Protein AF-A0AAW0PEC3-F1 (afdb_monomer)

Foldseek 3Di:
DVCVLVVQLVVLVVVLVVLVVVLVVCVVPPPDPLVNVLSVVVNVLSVVLNVVSVVLVVCVVVVVDPPVRSVVVNVVVVVVCCVVVVVVNVVSVVVVVVVVVVVVVVVVVVVPD

Radius of gyration: 18.75 Å; Cα contacts (8 Å, |Δi|>4): 48; chains: 1; bounding box: 52×24×49 Å

pLDDT: mean 70.1, std 6.21, range [50.72, 79.25]

Solvent-accessible surface area (backbone atoms only — not comparable to full-atom values): 6199 Å² total; per-residue (Å²): 116,69,64,58,57,52,50,51,34,53,52,35,48,52,51,45,63,60,44,52,63,52,46,55,52,46,68,75,69,53,91,51,71,64,57,51,51,54,50,51,53,53,49,52,49,43,49,52,50,32,54,51,42,51,49,50,51,52,38,36,73,67,62,79,34,57,67,76,55,46,52,52,49,52,50,52,52,49,51,52,47,48,55,58,49,45,50,53,46,63,63,46,48,58,54,46,53,48,53,52,49,51,52,50,51,54,55,53,60,70,71,58,128

Mean predicted aligned error: 10.73 Å

Secondary structure (DSSP, 8-state):
-THHHHHHHHHHHHHHHHHHHHHHHHHHH---HHHHHHHHHHHHHHHHHHHHHHHHHHHHHTTSS-HHHHHHHHHHHHHHHHHHHHHHHHHHHHHHHHHHHHHHHHHHHHH--

Structure (mmCIF, N/CA/C/O backbone):
data_AF-A0AAW0PEC3-F1
#
_entry.id   AF-A0AAW0PEC3-F1
#
loop_
_atom_site.group_PDB
_atom_site.id
_atom_site.type_symbol
_atom_site.label_atom_id
_atom_site.label_alt_id
_atom_site.label_comp_id
_atom_site.label_asym_id
_atom_site.label_entity_id
_atom_site.label_seq_id
_atom_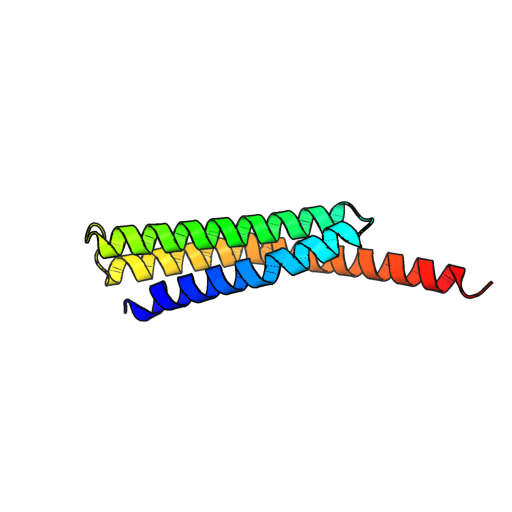site.pdbx_PDB_ins_code
_atom_site.Cartn_x
_atom_site.Cartn_y
_atom_site.Cartn_z
_atom_site.occupancy
_atom_site.B_iso_or_equiv
_atom_site.auth_seq_id
_atom_site.auth_comp_id
_atom_site.auth_asym_id
_atom_site.auth_atom_id
_atom_site.pdbx_PDB_model_num
ATOM 1 N N . MET A 1 1 ? -7.347 -9.307 19.964 1.00 51.47 1 MET A N 1
ATOM 2 C CA . MET A 1 1 ? -7.962 -9.283 18.623 1.00 51.47 1 MET A CA 1
ATOM 3 C C . MET A 1 1 ? -7.661 -7.936 17.963 1.00 51.47 1 MET A C 1
ATOM 5 O O . MET A 1 1 ? -6.952 -7.944 16.976 1.00 51.47 1 MET A O 1
ATOM 9 N N . GLU A 1 2 ? -7.922 -6.799 18.627 1.00 60.50 2 GLU A N 1
ATOM 10 C CA . GLU A 1 2 ? -7.614 -5.433 18.121 1.00 60.50 2 GLU A CA 1
ATOM 11 C C . GLU A 1 2 ? -6.166 -5.164 17.651 1.00 60.50 2 GLU A C 1
ATOM 13 O O . GLU A 1 2 ? -5.942 -4.368 16.743 1.00 60.50 2 GLU A O 1
ATOM 18 N N . ILE A 1 3 ? -5.187 -5.887 18.206 1.00 68.25 3 ILE A N 1
ATOM 19 C CA . ILE A 1 3 ? -3.759 -5.775 17.858 1.00 68.25 3 ILE A CA 1
ATOM 20 C C . ILE A 1 3 ? -3.507 -6.033 16.361 1.00 68.25 3 ILE A C 1
ATOM 22 O O . ILE A 1 3 ? -2.565 -5.485 15.791 1.00 68.25 3 ILE A O 1
ATOM 26 N N . MET A 1 4 ? -4.325 -6.866 15.707 1.00 70.88 4 MET A N 1
ATOM 27 C CA . MET A 1 4 ? -4.092 -7.247 14.312 1.00 70.88 4 MET A CA 1
ATOM 28 C C . MET A 1 4 ? -4.482 -6.127 13.341 1.00 70.88 4 MET A C 1
ATOM 30 O O . MET A 1 4 ? -3.727 -5.841 12.413 1.00 70.88 4 MET A O 1
ATOM 34 N N . LEU A 1 5 ? -5.615 -5.460 13.580 1.00 69.69 5 LEU A N 1
ATOM 35 C CA . LEU A 1 5 ? -6.072 -4.325 12.776 1.00 69.69 5 LEU A CA 1
ATOM 36 C C . LEU A 1 5 ? -5.209 -3.081 13.007 1.00 69.69 5 LEU A C 1
ATOM 38 O O . LEU A 1 5 ? -4.823 -2.401 12.053 1.00 69.69 5 LEU A O 1
ATOM 42 N N . GLU A 1 6 ? -4.848 -2.816 14.261 1.00 76.12 6 GLU A N 1
ATOM 43 C CA . GLU A 1 6 ? -3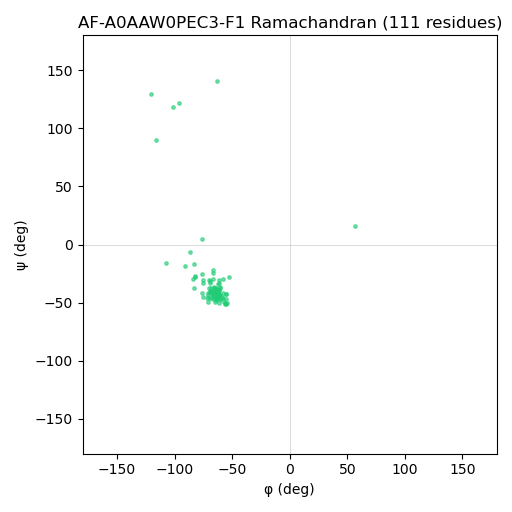.955 -1.714 14.615 1.00 76.12 6 GLU A CA 1
ATOM 44 C C . GLU A 1 6 ? -2.553 -1.934 14.029 1.00 76.12 6 GLU A C 1
ATOM 46 O O . GLU A 1 6 ? -2.013 -1.057 13.352 1.00 76.12 6 GLU A O 1
ATOM 51 N N . GLY A 1 7 ? -2.007 -3.148 14.163 1.00 76.12 7 GLY A N 1
ATOM 52 C CA . GLY A 1 7 ? -0.727 -3.525 13.567 1.00 76.12 7 GLY A CA 1
ATOM 53 C C . GLY A 1 7 ? -0.725 -3.438 12.039 1.00 76.12 7 GLY A C 1
ATOM 54 O O . GLY A 1 7 ? 0.218 -2.897 11.460 1.00 76.12 7 GLY A O 1
ATOM 55 N N . ALA A 1 8 ? -1.788 -3.907 11.374 1.00 73.50 8 ALA A N 1
ATOM 56 C CA . ALA A 1 8 ? -1.935 -3.801 9.921 1.00 73.50 8 ALA A CA 1
ATOM 57 C C . ALA A 1 8 ? -1.989 -2.341 9.448 1.00 73.50 8 ALA A C 1
ATOM 59 O O . ALA A 1 8 ? -1.377 -2.006 8.434 1.00 73.50 8 ALA A O 1
ATOM 60 N N . THR A 1 9 ? -2.661 -1.470 10.203 1.00 75.75 9 THR A N 1
ATOM 61 C CA . THR A 1 9 ? -2.752 -0.040 9.884 1.00 75.75 9 THR A CA 1
ATOM 62 C C . THR A 1 9 ? -1.403 0.651 10.041 1.00 75.75 9 THR A C 1
ATOM 64 O O . THR A 1 9 ? -0.976 1.380 9.149 1.00 75.75 9 THR A O 1
ATOM 67 N N . VAL A 1 10 ? -0.686 0.400 11.139 1.00 78.81 10 VAL A N 1
ATOM 68 C CA . VAL A 1 10 ? 0.651 0.977 11.352 1.00 78.81 10 VAL A CA 1
ATOM 69 C C . VAL A 1 10 ? 1.612 0.513 10.261 1.00 78.81 10 VAL A C 1
ATOM 71 O O . VAL A 1 10 ? 2.319 1.329 9.673 1.00 78.81 10 VAL A O 1
ATOM 74 N N . LEU A 1 11 ? 1.597 -0.780 9.928 1.00 76.38 11 LEU A N 1
ATOM 75 C CA . LEU A 1 11 ? 2.419 -1.327 8.851 1.00 76.38 11 LEU A CA 1
ATOM 76 C C . LEU A 1 11 ? 2.067 -0.722 7.488 1.00 76.38 11 LEU A C 1
ATOM 78 O O . LEU A 1 11 ? 2.985 -0.411 6.730 1.00 76.38 11 LEU A O 1
ATOM 82 N N . SER A 1 12 ? 0.782 -0.517 7.174 1.00 79.00 12 SER A N 1
ATOM 83 C CA . SER A 1 12 ? 0.378 0.104 5.905 1.00 79.00 12 SER A CA 1
ATOM 84 C C . SER A 1 12 ? 0.800 1.573 5.837 1.00 79.00 12 SER A C 1
ATOM 86 O O . SER A 1 12 ? 1.367 1.998 4.836 1.00 79.00 12 SER A O 1
ATOM 88 N N . VAL A 1 13 ? 0.631 2.334 6.922 1.00 77.50 13 VAL A N 1
ATOM 89 C CA . VAL A 1 13 ? 1.064 3.738 7.010 1.00 77.50 13 VAL A CA 1
ATOM 90 C C . VAL A 1 13 ? 2.583 3.854 6.882 1.00 77.50 13 VAL A C 1
ATOM 92 O O . VAL A 1 13 ? 3.076 4.681 6.114 1.00 77.50 13 VAL A O 1
ATOM 95 N N . CYS A 1 14 ? 3.342 3.010 7.586 1.00 78.38 14 CYS A N 1
ATOM 96 C CA . CYS A 1 14 ? 4.800 2.977 7.481 1.00 78.38 14 CYS A CA 1
ATOM 97 C C . CYS A 1 14 ? 5.254 2.620 6.062 1.00 78.38 14 CYS A C 1
ATOM 99 O O . CYS A 1 14 ? 6.142 3.275 5.518 1.00 78.38 14 CYS A O 1
ATOM 101 N N . LYS A 1 15 ? 4.627 1.622 5.435 1.00 77.31 15 LYS A N 1
ATOM 102 C CA . LYS A 1 15 ? 4.926 1.227 4.056 1.00 77.31 15 LYS A CA 1
ATOM 103 C C . LYS A 1 15 ? 4.629 2.355 3.064 1.00 77.31 15 LYS A C 1
ATOM 105 O O . LYS A 1 15 ? 5.449 2.611 2.179 1.00 77.31 15 LYS A O 1
ATOM 110 N N . LEU A 1 16 ? 3.535 3.089 3.256 1.00 77.00 16 LEU A N 1
ATOM 111 C CA . LEU A 1 16 ? 3.182 4.250 2.444 1.00 77.00 16 LEU A CA 1
ATOM 112 C C . LEU A 1 16 ? 4.210 5.387 2.599 1.00 77.00 16 LEU A C 1
ATOM 114 O O . LEU A 1 16 ? 4.705 5.933 1.612 1.00 77.00 16 LEU A O 1
ATOM 118 N N . LEU A 1 17 ? 4.594 5.705 3.839 1.00 78.19 17 LEU A N 1
ATOM 119 C CA . LEU A 1 17 ? 5.608 6.721 4.153 1.00 78.19 17 LEU A CA 1
ATOM 120 C C . LEU A 1 17 ? 6.982 6.379 3.570 1.00 78.19 17 LEU A C 1
ATOM 122 O O . LEU A 1 17 ? 7.670 7.270 3.074 1.00 78.19 17 LEU A O 1
ATOM 126 N N . CYS A 1 18 ? 7.375 5.105 3.592 1.00 74.69 18 CYS A N 1
ATOM 127 C CA . CYS A 1 18 ? 8.636 4.648 3.012 1.00 74.69 18 CYS A CA 1
ATOM 128 C C . CYS A 1 18 ? 8.605 4.583 1.476 1.00 74.69 18 CYS A C 1
ATOM 130 O O . CYS A 1 18 ? 9.637 4.788 0.837 1.00 74.69 18 CYS A O 1
ATOM 132 N N . SER A 1 19 ? 7.445 4.325 0.865 1.00 69.88 19 SER A N 1
ATOM 133 C CA . SER A 1 19 ? 7.309 4.204 -0.596 1.00 69.88 19 SER A CA 1
ATOM 134 C C . SER A 1 19 ? 7.181 5.551 -1.319 1.00 69.88 19 SER A C 1
ATOM 136 O O . SER A 1 19 ? 7.634 5.668 -2.456 1.00 69.88 19 SER A O 1
ATOM 138 N N . LEU A 1 20 ? 6.666 6.597 -0.666 1.00 73.00 20 LEU A N 1
ATOM 139 C CA . LEU A 1 20 ? 6.591 7.968 -1.202 1.00 73.00 20 LEU A CA 1
ATOM 140 C C . LEU A 1 20 ? 7.944 8.571 -1.657 1.00 73.00 20 LEU A C 1
ATOM 142 O O . LEU A 1 20 ? 8.023 9.074 -2.783 1.00 73.00 20 LEU A O 1
ATOM 146 N N . PRO A 1 21 ? 9.024 8.556 -0.849 1.00 73.06 21 PRO A N 1
ATOM 147 C CA . PRO A 1 21 ? 10.323 9.079 -1.276 1.00 73.06 21 PRO A CA 1
ATOM 148 C C . PRO A 1 21 ? 10.977 8.205 -2.353 1.00 73.06 21 PRO A C 1
ATOM 150 O O . PRO A 1 21 ? 11.626 8.737 -3.254 1.00 73.06 21 PRO A O 1
ATOM 153 N N . PHE A 1 22 ? 10.757 6.886 -2.311 1.00 63.84 22 PHE A N 1
ATOM 154 C CA . PHE A 1 22 ? 11.218 5.968 -3.355 1.00 63.84 22 PHE A CA 1
ATOM 155 C C . PHE A 1 22 ? 10.536 6.267 -4.694 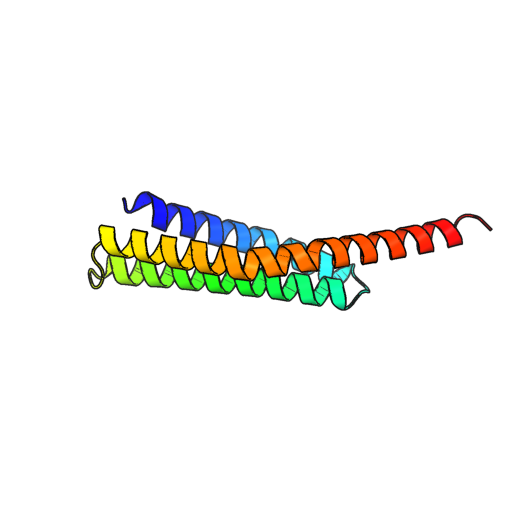1.00 63.84 22 PHE A C 1
ATOM 157 O O . PHE A 1 22 ? 11.210 6.388 -5.715 1.00 63.84 22 PHE A O 1
ATOM 164 N N . LEU A 1 23 ? 9.220 6.507 -4.677 1.00 64.19 23 LEU A N 1
ATOM 165 C CA . LEU A 1 23 ? 8.463 6.944 -5.845 1.00 64.19 23 LEU A CA 1
ATOM 166 C C . LEU A 1 23 ? 9.067 8.217 -6.424 1.00 64.19 23 LEU A C 1
ATOM 168 O O . LEU A 1 23 ? 9.365 8.257 -7.608 1.00 64.19 23 LEU A O 1
ATOM 172 N N . ARG A 1 24 ? 9.301 9.241 -5.596 1.00 65.69 24 ARG A N 1
ATOM 173 C CA . ARG A 1 24 ? 9.892 10.501 -6.058 1.00 65.69 24 ARG A CA 1
ATOM 174 C C . ARG A 1 24 ? 11.223 10.266 -6.773 1.00 65.69 24 ARG A C 1
ATOM 176 O O . ARG A 1 24 ? 11.433 10.837 -7.836 1.00 65.69 24 ARG A O 1
ATOM 183 N N . SER A 1 25 ? 12.074 9.389 -6.242 1.00 65.19 25 SER A N 1
ATOM 184 C CA . SER A 1 25 ? 13.324 9.003 -6.904 1.00 65.19 25 SER A CA 1
ATOM 185 C C . SER A 1 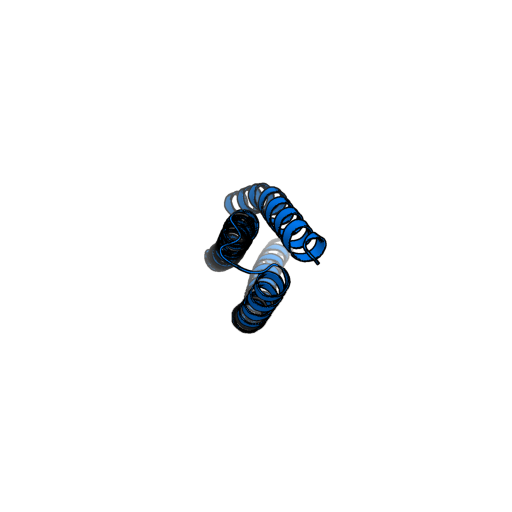25 ? 13.082 8.317 -8.251 1.00 65.19 25 SER A C 1
ATOM 187 O O . SER A 1 25 ? 13.742 8.652 -9.229 1.00 65.19 25 SER A O 1
ATOM 189 N N . VAL A 1 26 ? 12.119 7.395 -8.334 1.00 61.78 26 VAL A N 1
ATOM 190 C CA . VAL A 1 26 ? 11.770 6.699 -9.583 1.00 61.78 26 VAL A CA 1
ATOM 191 C C . VAL A 1 26 ? 11.186 7.669 -10.612 1.00 61.78 26 VAL A C 1
ATOM 193 O O . VAL A 1 26 ? 11.597 7.634 -11.763 1.00 61.78 26 VAL A O 1
ATOM 196 N N . VAL A 1 27 ? 10.305 8.591 -10.220 1.00 65.31 27 VAL A N 1
ATOM 197 C CA . VAL A 1 27 ? 9.751 9.625 -11.118 1.00 65.31 27 VAL A CA 1
ATOM 198 C C . VAL A 1 27 ? 10.849 10.526 -11.684 1.00 65.31 27 VAL A C 1
ATOM 200 O O . VAL A 1 27 ? 10.782 10.922 -12.842 1.00 65.31 27 VAL A O 1
ATOM 203 N N . LEU A 1 28 ? 11.868 10.838 -10.880 1.00 65.81 28 LEU A N 1
ATOM 204 C CA . LEU A 1 28 ? 13.008 11.652 -11.304 1.00 65.81 28 LEU A CA 1
ATOM 205 C C . LEU A 1 28 ? 14.012 10.891 -12.184 1.00 65.81 28 LEU A C 1
ATOM 207 O O . LEU A 1 28 ? 14.728 11.526 -12.954 1.00 65.81 28 LEU A O 1
ATOM 211 N N . SER A 1 29 ? 14.086 9.562 -12.079 1.00 62.59 29 SER A N 1
ATOM 212 C CA . SER A 1 29 ? 15.082 8.743 -12.789 1.00 62.59 29 SER A CA 1
ATOM 213 C C . SER A 1 29 ? 14.529 7.915 -13.951 1.00 62.59 29 SER A C 1
ATOM 215 O O . SER A 1 29 ? 15.312 7.420 -14.758 1.00 62.59 29 SER A O 1
ATOM 217 N N . CYS A 1 30 ? 13.214 7.723 -14.057 1.00 57.94 30 CYS A N 1
ATOM 218 C CA . CYS A 1 30 ? 12.628 6.780 -15.006 1.00 57.94 30 CYS A CA 1
ATOM 219 C C . CYS A 1 30 ? 12.080 7.494 -16.252 1.00 57.94 30 CYS A C 1
ATOM 221 O O . CYS A 1 30 ? 11.155 8.296 -16.169 1.00 57.94 30 CYS A O 1
ATOM 223 N N . SER A 1 31 ? 12.638 7.162 -17.420 1.00 60.41 31 SER A N 1
ATOM 224 C CA . SER A 1 31 ? 12.199 7.663 -18.737 1.00 60.41 31 SER A CA 1
ATOM 225 C C . SER A 1 31 ? 11.066 6.814 -19.354 1.00 60.41 31 SER A C 1
ATOM 227 O O . SER A 1 31 ? 10.516 7.159 -20.397 1.00 60.41 31 SER A O 1
ATOM 229 N N . SER A 1 32 ? 10.709 5.685 -18.722 1.00 66.81 32 SER A N 1
ATOM 230 C CA . SER A 1 32 ? 9.710 4.739 -19.235 1.00 66.81 32 SER A CA 1
ATOM 231 C C . SER A 1 32 ? 8.318 4.979 -18.622 1.00 66.81 32 SER A C 1
ATOM 233 O O . SER A 1 32 ? 8.155 4.880 -17.399 1.00 66.81 32 SER A O 1
ATOM 235 N N . PRO A 1 33 ? 7.279 5.246 -19.439 1.00 67.06 33 PRO A N 1
ATOM 236 C CA . PRO A 1 33 ? 5.920 5.518 -18.959 1.00 67.06 33 PRO A CA 1
ATOM 237 C C . PRO A 1 33 ? 5.247 4.301 -18.301 1.00 67.06 33 PRO A C 1
ATOM 239 O O . PRO A 1 33 ? 4.335 4.461 -17.488 1.00 67.06 33 PRO A O 1
ATOM 242 N N . VAL A 1 34 ? 5.701 3.081 -18.610 1.00 67.00 34 VAL A N 1
ATOM 243 C CA . VAL A 1 34 ? 5.112 1.833 -18.096 1.00 67.00 34 VAL A CA 1
ATOM 244 C C . VAL A 1 34 ? 5.498 1.606 -16.632 1.00 67.00 34 VAL A C 1
ATOM 246 O O . VAL A 1 34 ? 4.635 1.324 -15.797 1.00 67.00 34 VAL A O 1
ATOM 249 N N . SER A 1 35 ? 6.777 1.806 -16.297 1.00 68.69 35 SER A N 1
ATOM 250 C CA . SER A 1 35 ? 7.287 1.698 -14.922 1.00 68.69 35 SER A CA 1
ATOM 251 C C . SER A 1 35 ? 6.639 2.729 -13.992 1.00 68.69 35 SER A C 1
ATOM 253 O O . SER A 1 35 ? 6.245 2.397 -12.869 1.00 68.69 35 SER A O 1
ATOM 255 N N . PHE A 1 36 ? 6.446 3.956 -14.492 1.00 69.25 36 PHE A N 1
ATOM 256 C CA . PHE A 1 36 ? 5.735 5.018 -13.782 1.00 69.25 36 PHE A CA 1
ATOM 257 C C . PHE A 1 36 ? 4.276 4.635 -13.500 1.00 69.25 36 PHE A C 1
ATOM 259 O O . PHE A 1 36 ? 3.838 4.691 -12.353 1.00 69.25 36 PHE A O 1
ATOM 266 N N . CYS A 1 37 ? 3.540 4.176 -14.519 1.00 72.19 37 CYS A N 1
ATOM 267 C CA . CYS A 1 37 ? 2.144 3.758 -14.374 1.00 72.19 37 CYS A CA 1
ATOM 268 C C . CYS A 1 37 ? 1.986 2.635 -13.337 1.00 72.19 37 CYS A C 1
ATOM 270 O O . CYS A 1 37 ? 1.142 2.720 -12.442 1.00 72.19 37 CYS A O 1
ATOM 272 N N . CYS A 1 38 ? 2.844 1.614 -13.396 1.00 69.38 38 CYS A N 1
ATOM 273 C CA . CYS A 1 38 ? 2.780 0.512 -12.444 1.00 69.38 38 CYS A CA 1
ATOM 274 C C . CYS A 1 38 ? 3.095 0.963 -11.009 1.00 69.38 38 CYS A C 1
ATOM 276 O O . CYS A 1 38 ? 2.430 0.527 -10.068 1.00 69.38 38 CYS A O 1
ATOM 278 N N . HIS A 1 39 ? 4.063 1.864 -10.828 1.00 71.19 39 HIS A N 1
ATOM 279 C CA . HIS A 1 39 ? 4.351 2.457 -9.523 1.00 71.19 39 HIS A CA 1
ATOM 280 C C . HIS A 1 39 ? 3.175 3.286 -8.988 1.00 71.19 39 HIS A C 1
ATOM 282 O O . HIS A 1 39 ? 2.843 3.182 -7.806 1.00 71.19 39 HIS A O 1
ATOM 288 N N . CYS A 1 40 ? 2.504 4.064 -9.843 1.00 71.44 40 CYS A N 1
ATOM 289 C CA . CYS A 1 40 ? 1.306 4.812 -9.467 1.00 71.44 40 CYS A CA 1
ATOM 290 C C . CYS A 1 40 ? 0.164 3.893 -9.017 1.00 71.44 40 CYS A C 1
ATOM 292 O O . CYS A 1 40 ? -0.475 4.179 -8.007 1.00 71.44 40 CYS A O 1
ATOM 294 N N . LEU A 1 41 ? -0.073 2.780 -9.718 1.00 74.88 41 LEU A N 1
ATOM 295 C CA . LEU A 1 41 ? -1.090 1.794 -9.330 1.00 74.88 41 LEU A CA 1
ATOM 296 C C . LEU A 1 41 ? -0.776 1.150 -7.975 1.00 74.88 41 LEU A C 1
ATOM 298 O O . LEU A 1 41 ? -1.669 0.972 -7.144 1.00 74.88 41 LEU A O 1
ATOM 302 N N . LEU A 1 42 ? 0.495 0.841 -7.728 1.00 73.31 42 LEU A N 1
ATOM 303 C CA . LEU A 1 42 ? 0.956 0.259 -6.469 1.00 73.31 42 LEU A CA 1
ATOM 304 C C . LEU A 1 42 ? 0.734 1.226 -5.302 1.00 73.31 42 LEU A C 1
ATOM 306 O O . LEU A 1 42 ? 0.190 0.839 -4.270 1.00 73.31 42 LEU A O 1
ATOM 310 N N . LEU A 1 43 ? 1.072 2.500 -5.501 1.00 75.50 43 LEU A N 1
ATOM 311 C CA . LEU A 1 43 ? 0.894 3.542 -4.496 1.00 75.50 43 LEU A CA 1
ATOM 312 C C . LEU A 1 43 ? -0.582 3.865 -4.250 1.00 75.50 43 LEU A C 1
ATOM 314 O O . LEU A 1 43 ? -0.995 3.982 -3.101 1.00 75.50 43 LEU A O 1
ATOM 318 N N . PHE A 1 44 ? -1.398 3.932 -5.305 1.00 74.88 44 PHE A N 1
ATOM 319 C CA . PHE A 1 44 ? -2.851 4.060 -5.183 1.00 74.88 44 PHE A CA 1
ATOM 320 C C . PHE A 1 44 ? -3.435 2.929 -4.329 1.00 74.88 44 PHE A C 1
ATOM 322 O O . PHE A 1 44 ? -4.244 3.176 -3.440 1.00 74.88 44 PHE A O 1
ATOM 329 N N . THR A 1 45 ? -2.970 1.699 -4.541 1.00 72.12 45 THR A N 1
ATOM 330 C CA . THR A 1 45 ? -3.417 0.534 -3.767 1.00 72.12 45 THR A CA 1
ATOM 331 C C . THR A 1 45 ? -3.005 0.638 -2.296 1.00 72.12 45 THR A C 1
ATOM 333 O O . THR A 1 45 ? -3.813 0.353 -1.414 1.00 72.12 45 THR A O 1
ATOM 336 N N . ASP A 1 46 ? -1.779 1.085 -2.017 1.00 77.44 46 ASP A N 1
ATOM 337 C CA . ASP A 1 46 ? -1.263 1.260 -0.652 1.00 77.44 46 ASP A CA 1
ATOM 338 C C . ASP A 1 46 ? -2.033 2.363 0.110 1.00 77.44 46 ASP A C 1
ATOM 340 O O . ASP A 1 46 ? -2.385 2.190 1.281 1.00 77.44 46 ASP A O 1
ATOM 344 N N . VAL A 1 47 ? -2.409 3.450 -0.581 1.00 75.38 47 VAL A N 1
ATOM 345 C CA . VAL A 1 47 ? -3.294 4.505 -0.051 1.00 75.38 47 VAL A CA 1
ATOM 346 C C . VAL A 1 47 ? -4.698 3.966 0.215 1.00 75.38 47 VAL A C 1
ATOM 348 O O . VAL A 1 47 ? -5.223 4.165 1.309 1.00 75.38 47 VAL A O 1
ATOM 351 N N . VAL A 1 48 ? -5.310 3.271 -0.749 1.00 76.50 48 VAL A N 1
ATOM 352 C CA . VAL A 1 48 ? -6.672 2.724 -0.611 1.00 76.50 48 VAL A CA 1
ATOM 353 C C . VAL A 1 48 ? -6.747 1.733 0.548 1.00 76.50 48 VAL A C 1
ATOM 355 O O . VAL A 1 48 ? -7.673 1.816 1.353 1.00 76.50 48 VAL A O 1
ATOM 358 N N . LEU A 1 49 ? -5.758 0.845 0.685 1.00 76.19 49 LEU A N 1
ATOM 359 C CA . LEU A 1 49 ? -5.662 -0.080 1.816 1.00 76.19 49 LEU A CA 1
ATOM 360 C C . LEU A 1 49 ? -5.531 0.666 3.144 1.00 76.19 49 LEU A C 1
ATOM 362 O O . LEU A 1 49 ? -6.261 0.366 4.084 1.00 76.19 49 LEU A O 1
ATOM 366 N N . THR A 1 50 ? -4.653 1.666 3.210 1.00 79.25 50 THR A N 1
ATOM 367 C CA . THR A 1 50 ? -4.454 2.464 4.425 1.00 79.25 50 THR A CA 1
ATOM 368 C C . THR A 1 50 ? -5.732 3.193 4.842 1.00 79.25 50 THR A C 1
ATOM 370 O O . THR A 1 50 ? -6.137 3.113 6.000 1.00 79.25 50 THR A O 1
ATOM 373 N N . VAL A 1 51 ? -6.424 3.847 3.903 1.00 77.19 51 VAL A N 1
ATOM 374 C CA . VAL A 1 51 ? -7.709 4.521 4.164 1.00 77.19 51 VAL A CA 1
ATOM 375 C C . VAL A 1 51 ? -8.777 3.519 4.606 1.00 77.19 51 VAL A C 1
ATOM 377 O O . VAL A 1 51 ? -9.550 3.807 5.522 1.00 77.19 51 VAL A O 1
ATOM 380 N N . PH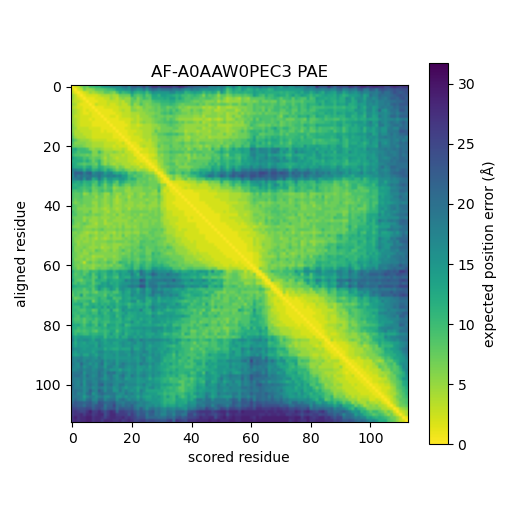E A 1 52 ? -8.812 2.335 3.994 1.00 75.38 52 PHE A N 1
ATOM 381 C CA . PHE A 1 52 ? -9.753 1.279 4.350 1.00 75.38 52 PHE A CA 1
ATOM 382 C C . PHE A 1 52 ? -9.527 0.762 5.779 1.00 75.38 52 PHE A C 1
ATOM 384 O O . PHE A 1 52 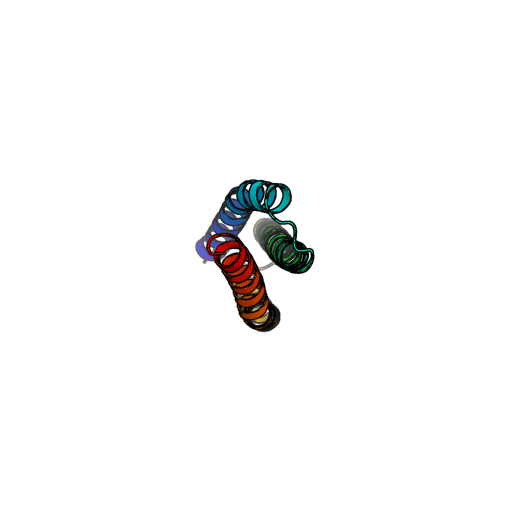? -10.480 0.706 6.557 1.00 75.38 52 PHE A O 1
ATOM 391 N N . PHE A 1 53 ? -8.283 0.461 6.166 1.00 75.50 53 PHE A N 1
ATOM 392 C CA . PHE A 1 53 ? -7.976 0.038 7.537 1.00 75.50 53 PHE A CA 1
ATOM 393 C C . PHE A 1 53 ? -8.245 1.131 8.563 1.00 75.50 53 PHE A C 1
ATOM 395 O O . PHE A 1 53 ? -8.863 0.851 9.587 1.00 75.50 53 PHE A O 1
ATOM 402 N N . CYS A 1 54 ? -7.871 2.379 8.269 1.00 78.25 54 CYS A N 1
ATOM 403 C CA . CYS A 1 54 ? -8.198 3.517 9.126 1.00 78.25 54 CYS A CA 1
ATOM 404 C C . CYS A 1 54 ? -9.712 3.661 9.318 1.00 78.25 54 CYS A C 1
ATOM 406 O O . CYS A 1 54 ? -10.173 3.890 10.432 1.00 78.25 54 CYS A O 1
ATOM 408 N N . SER A 1 55 ? -10.501 3.482 8.255 1.00 73.56 55 SER A N 1
ATOM 409 C CA . SER A 1 55 ? -11.963 3.539 8.343 1.00 73.56 55 SER A CA 1
ATOM 410 C C . SER A 1 55 ? -12.512 2.423 9.232 1.00 73.56 55 SER A C 1
ATOM 412 O O . SER A 1 55 ? -13.353 2.685 10.088 1.00 73.56 55 SER A O 1
ATOM 414 N N . LEU A 1 56 ? -12.007 1.193 9.087 1.00 73.19 56 LEU A N 1
ATOM 415 C CA . LEU A 1 56 ? -12.397 0.071 9.945 1.00 73.19 56 LEU A CA 1
ATOM 416 C C . LEU A 1 56 ? -11.995 0.282 11.407 1.00 73.19 56 LEU A C 1
ATOM 418 O O . LEU A 1 56 ? -12.806 -0.002 12.285 1.00 73.19 56 LEU A O 1
ATOM 422 N N . LEU A 1 57 ? -10.807 0.836 11.673 1.00 76.19 57 LEU A N 1
ATOM 423 C CA . LEU A 1 57 ? -10.398 1.225 13.025 1.00 76.19 57 LEU A CA 1
ATOM 424 C C . LEU A 1 57 ? -11.360 2.247 13.628 1.00 76.19 57 LEU A C 1
ATOM 426 O O . LEU A 1 57 ? -11.769 2.086 14.772 1.00 76.19 57 LEU A O 1
ATOM 430 N N . ILE A 1 58 ? -11.761 3.267 12.865 1.00 76.00 58 ILE A N 1
ATOM 431 C CA . ILE A 1 58 ? -12.718 4.281 13.330 1.00 76.00 58 ILE A CA 1
ATOM 432 C C . ILE A 1 58 ? -14.084 3.640 13.617 1.00 76.00 58 ILE A C 1
ATOM 434 O O . ILE A 1 58 ? -14.665 3.899 14.667 1.00 76.00 58 ILE A O 1
ATOM 438 N N . LEU A 1 59 ? -14.585 2.774 12.729 1.00 74.25 59 LEU A N 1
ATOM 439 C CA . LEU A 1 59 ? -15.858 2.058 12.907 1.00 74.25 59 LEU A CA 1
ATOM 440 C C . LEU A 1 59 ? -15.853 1.114 14.119 1.00 74.25 59 LEU A C 1
ATOM 442 O O . LEU A 1 59 ? -16.867 1.005 14.815 1.00 74.25 59 LEU A O 1
ATOM 446 N N . GLN A 1 60 ? -14.728 0.445 14.371 1.00 73.00 60 GLN A N 1
ATOM 447 C CA . GLN A 1 60 ? -14.537 -0.415 15.536 1.00 73.00 60 GLN A CA 1
ATOM 448 C C . GLN A 1 60 ? -14.419 0.411 16.820 1.00 73.00 60 GLN A C 1
ATOM 450 O O . GLN A 1 60 ? -15.082 0.103 17.809 1.00 73.00 60 GLN A O 1
ATOM 455 N N . HIS A 1 61 ? -13.655 1.505 16.791 1.00 76.06 61 HIS A N 1
ATOM 456 C CA . HIS A 1 61 ? -13.522 2.430 17.916 1.00 76.06 61 HIS A CA 1
ATOM 457 C C . HIS A 1 61 ? -14.867 3.061 18.301 1.00 76.06 61 HIS A C 1
ATOM 459 O O . HIS A 1 61 ? -15.177 3.193 19.483 1.00 76.06 61 HIS A O 1
ATOM 465 N N . TRP A 1 62 ? -15.711 3.380 17.315 1.00 78.38 62 TRP A N 1
ATOM 466 C CA . TRP A 1 62 ? -17.072 3.872 17.545 1.00 78.38 62 TRP A CA 1
ATOM 467 C C . TRP A 1 62 ? -18.084 2.793 17.959 1.00 78.38 62 TRP A C 1
ATOM 469 O O . TRP A 1 62 ? -19.267 3.099 18.093 1.00 78.38 62 TRP A O 1
ATOM 479 N N . GLN A 1 63 ? -17.654 1.543 18.163 1.00 73.56 63 GLN A N 1
ATOM 480 C CA . GLN A 1 63 ? -18.502 0.395 18.519 1.00 73.56 63 GLN A CA 1
ATOM 481 C C . GLN A 1 63 ? -19.654 0.109 17.539 1.00 73.56 63 GLN A C 1
ATOM 483 O O . GLN A 1 63 ? -20.564 -0.658 17.852 1.00 73.56 63 GLN A O 1
ATOM 488 N N . ILE A 1 64 ? -19.611 0.675 16.330 1.00 71.50 64 ILE A N 1
ATOM 489 C CA . ILE A 1 64 ? -20.589 0.394 15.267 1.00 71.50 64 ILE A CA 1
ATOM 490 C C . ILE A 1 64 ? -20.400 -1.045 14.766 1.00 71.50 64 ILE A C 1
ATOM 492 O O . ILE A 1 64 ? -21.355 -1.712 14.368 1.00 71.50 64 ILE A O 1
ATOM 496 N N . VAL A 1 65 ? -19.159 -1.535 14.807 1.00 67.88 65 VAL A N 1
ATOM 497 C CA . VAL A 1 65 ? -18.769 -2.893 14.428 1.00 67.88 65 VAL A CA 1
ATOM 498 C C . VAL A 1 65 ? -18.135 -3.590 15.626 1.00 67.88 65 VAL A C 1
ATOM 500 O O . VAL A 1 65 ? -17.222 -3.063 16.255 1.00 67.88 65 VAL A O 1
ATOM 503 N N . ALA A 1 66 ? -18.606 -4.803 15.929 1.00 73.44 66 ALA A N 1
ATOM 504 C CA . ALA A 1 66 ? -17.999 -5.635 16.961 1.00 73.44 66 ALA A CA 1
ATOM 505 C C . ALA A 1 66 ? -16.549 -6.006 16.575 1.00 73.44 66 ALA A C 1
ATOM 507 O O . ALA A 1 66 ? -16.303 -6.344 15.413 1.00 73.44 66 ALA A O 1
ATOM 508 N N . PRO A 1 67 ? -15.601 -6.018 17.530 1.00 66.69 67 PRO A N 1
ATOM 509 C CA . PRO A 1 67 ? -14.173 -6.189 17.247 1.00 66.69 67 PRO A CA 1
ATOM 510 C C . PRO A 1 67 ? -13.838 -7.536 16.585 1.00 66.69 67 PRO A C 1
ATOM 512 O O . PRO A 1 67 ? -12.938 -7.613 15.757 1.00 66.69 67 PRO A O 1
ATOM 515 N N . SER A 1 68 ? -14.597 -8.601 16.872 1.00 71.38 68 SER A N 1
ATOM 516 C CA . SER A 1 68 ? -14.422 -9.896 16.194 1.00 71.38 68 SER A CA 1
ATOM 517 C C . SER A 1 68 ? -14.870 -9.874 14.728 1.00 71.38 68 SER A C 1
ATOM 519 O O . SER A 1 68 ? -14.322 -10.595 13.893 1.00 71.38 68 SER A O 1
ATOM 521 N N . THR A 1 69 ? -15.859 -9.041 14.406 1.00 74.06 69 THR A N 1
ATOM 522 C CA . THR A 1 69 ? -16.429 -8.901 13.065 1.00 74.06 69 THR A CA 1
ATOM 523 C C . THR A 1 69 ? -15.589 -7.954 12.207 1.00 74.06 69 THR A C 1
ATOM 525 O O . THR A 1 69 ? -15.396 -8.227 11.022 1.00 74.06 69 THR A O 1
ATOM 528 N N . GLY A 1 70 ? -15.048 -6.883 12.801 1.00 69.88 70 GLY A N 1
ATOM 529 C CA . GLY A 1 70 ? -14.146 -5.931 12.143 1.00 69.88 70 GLY A CA 1
ATOM 530 C C . GLY A 1 70 ? -12.896 -6.609 11.589 1.00 69.88 70 GLY A C 1
ATOM 531 O O . GLY A 1 70 ? -12.612 -6.483 10.398 1.00 69.88 70 GLY A O 1
ATOM 532 N N . ASP A 1 71 ? -12.237 -7.434 12.403 1.00 68.94 71 ASP A N 1
ATOM 533 C CA . ASP A 1 71 ? -11.056 -8.204 11.995 1.00 68.94 71 ASP A CA 1
ATOM 534 C C . ASP A 1 71 ? -11.360 -9.208 10.870 1.00 68.94 71 ASP A C 1
ATOM 536 O O . ASP A 1 71 ? -10.582 -9.346 9.925 1.00 68.94 71 ASP A O 1
ATOM 540 N N . ALA A 1 72 ? -12.509 -9.894 10.919 1.00 73.75 72 ALA A N 1
ATOM 541 C CA . ALA A 1 72 ? -12.901 -10.858 9.887 1.00 73.75 72 ALA A CA 1
ATOM 542 C C . ALA A 1 72 ? -13.223 -10.183 8.541 1.00 73.75 72 ALA A C 1
ATOM 544 O O . ALA A 1 72 ? -12.891 -10.716 7.477 1.00 73.75 72 ALA A O 1
ATOM 545 N N . ILE A 1 73 ? -13.854 -9.006 8.580 1.00 73.50 73 ILE A N 1
ATOM 546 C CA . ILE A 1 73 ? -14.140 -8.190 7.394 1.00 73.50 73 ILE A CA 1
ATOM 547 C C . ILE A 1 73 ? -12.840 -7.612 6.830 1.00 73.50 73 ILE A C 1
ATOM 549 O O . ILE A 1 73 ? -12.599 -7.742 5.630 1.00 73.50 73 ILE A O 1
ATOM 553 N N . ALA A 1 74 ? -11.976 -7.055 7.686 1.00 67.38 74 ALA A N 1
ATOM 554 C CA . ALA A 1 74 ? -10.660 -6.550 7.302 1.00 67.38 74 ALA A CA 1
ATOM 555 C C . ALA A 1 74 ? -9.844 -7.634 6.596 1.00 67.38 74 ALA A C 1
ATOM 557 O O . ALA A 1 74 ? -9.316 -7.396 5.512 1.00 67.38 74 ALA A O 1
ATOM 558 N N . LEU A 1 75 ? -9.808 -8.843 7.167 1.00 66.50 75 LEU A N 1
ATOM 559 C CA . LEU A 1 75 ? -9.085 -9.984 6.617 1.00 66.50 75 LEU A CA 1
ATOM 560 C C . LEU A 1 75 ? -9.672 -10.454 5.281 1.00 66.50 75 LEU A C 1
ATOM 562 O O . LEU A 1 75 ? -8.920 -10.729 4.348 1.00 66.50 75 LEU A O 1
ATOM 566 N N . ARG A 1 76 ? -11.003 -10.521 5.147 1.00 78.00 76 ARG A N 1
ATOM 567 C CA . ARG A 1 76 ? -11.648 -10.876 3.870 1.00 78.00 76 ARG A CA 1
ATOM 568 C C . ARG A 1 76 ? -11.374 -9.847 2.780 1.00 78.00 76 ARG A C 1
ATOM 570 O O . ARG A 1 76 ? -11.075 -10.238 1.655 1.00 78.00 76 ARG A O 1
ATOM 577 N N . CYS A 1 77 ? -11.448 -8.559 3.098 1.00 68.25 77 CYS A N 1
ATOM 578 C CA . CYS A 1 77 ? -11.138 -7.491 2.151 1.00 68.25 77 CYS A CA 1
ATOM 579 C C . CYS A 1 77 ? -9.655 -7.492 1.773 1.00 68.25 77 CYS A C 1
ATOM 581 O O . CYS A 1 77 ? -9.336 -7.400 0.590 1.00 68.25 77 CYS A O 1
ATOM 583 N N . LEU A 1 78 ? -8.762 -7.699 2.744 1.00 67.12 78 LEU A N 1
ATOM 584 C CA . LEU A 1 78 ? -7.334 -7.916 2.514 1.00 67.12 78 LEU A CA 1
ATOM 585 C C . LEU A 1 78 ? -7.081 -9.066 1.556 1.00 67.12 78 LEU A C 1
ATOM 587 O O . LEU A 1 78 ? -6.357 -8.893 0.586 1.00 67.12 78 LEU A O 1
ATOM 591 N N . LEU A 1 79 ? -7.681 -10.227 1.811 1.00 73.00 79 LEU A N 1
ATOM 592 C CA . LEU A 1 79 ? -7.515 -11.408 0.971 1.00 73.00 79 LEU A CA 1
ATOM 593 C C . LEU A 1 79 ? -8.057 -11.166 -0.437 1.00 73.00 79 LEU A C 1
ATOM 595 O O . LEU A 1 79 ? -7.403 -11.532 -1.408 1.00 73.00 79 LEU A O 1
ATOM 599 N N . PHE A 1 80 ? -9.210 -10.509 -0.564 1.00 77.06 80 PHE A N 1
ATOM 600 C CA . PHE A 1 80 ? -9.799 -10.198 -1.862 1.00 77.06 80 PHE A CA 1
ATOM 601 C C . PHE A 1 80 ? -8.928 -9.233 -2.672 1.00 77.06 80 PHE A C 1
ATOM 603 O O . PHE A 1 80 ? -8.662 -9.480 -3.851 1.00 77.06 80 PHE A O 1
ATOM 610 N N . ILE A 1 81 ? -8.433 -8.171 -2.031 1.00 68.75 81 ILE A N 1
ATOM 611 C CA . ILE A 1 81 ? -7.535 -7.188 -2.643 1.00 68.75 81 ILE A CA 1
ATOM 612 C C . ILE A 1 81 ? -6.195 -7.845 -2.971 1.00 68.75 81 ILE A C 1
ATOM 614 O O . ILE A 1 81 ? -5.710 -7.732 -4.087 1.00 68.75 81 ILE A O 1
ATOM 618 N N . CYS A 1 82 ? -5.608 -8.605 -2.053 1.00 70.88 82 CYS A N 1
ATOM 619 C CA . CYS A 1 82 ? -4.346 -9.297 -2.294 1.00 70.88 82 CYS A CA 1
ATOM 620 C C . CYS A 1 82 ? -4.476 -10.317 -3.435 1.00 70.88 82 CYS A C 1
ATOM 622 O O . CYS A 1 82 ? -3.564 -10.455 -4.238 1.00 70.88 82 CYS A O 1
ATOM 624 N N . HIS A 1 83 ? -5.629 -10.966 -3.585 1.00 74.31 83 HIS A N 1
ATOM 625 C CA . HIS A 1 83 ? -5.876 -11.889 -4.687 1.00 74.31 83 HIS A CA 1
ATOM 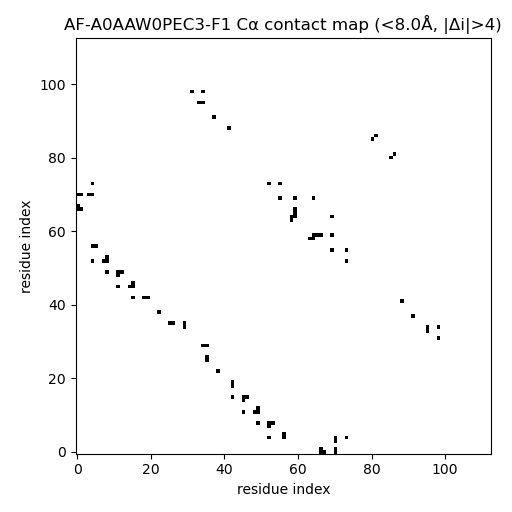626 C C . HIS A 1 83 ? -6.020 -11.172 -6.041 1.00 74.31 83 HIS A C 1
ATOM 628 O O . HIS A 1 83 ? -5.366 -11.541 -7.013 1.00 74.31 83 HIS A O 1
ATOM 634 N N . THR A 1 84 ? -6.849 -10.129 -6.120 1.00 70.50 84 THR A N 1
ATOM 635 C CA . THR A 1 84 ? -7.077 -9.388 -7.379 1.00 70.50 84 THR A CA 1
ATOM 636 C C . THR A 1 84 ? -5.880 -8.526 -7.776 1.00 70.50 84 THR A C 1
ATOM 638 O O . THR A 1 84 ? -5.428 -8.570 -8.920 1.00 70.50 84 THR A O 1
ATOM 641 N N . TYR A 1 85 ? -5.323 -7.779 -6.828 1.00 65.12 85 TYR A N 1
ATOM 642 C CA . TYR A 1 85 ? -4.199 -6.880 -7.068 1.00 65.12 85 TYR A CA 1
ATOM 643 C C . TYR A 1 85 ? -2.855 -7.590 -7.005 1.00 65.12 85 TYR A C 1
ATOM 645 O O . TYR A 1 85 ? -1.946 -7.189 -7.720 1.00 65.12 85 TYR A O 1
ATOM 653 N N . GLY A 1 86 ? -2.713 -8.660 -6.221 1.00 66.06 86 GLY A N 1
ATOM 654 C CA . GLY A 1 86 ? -1.511 -9.493 -6.253 1.00 66.06 86 GLY A CA 1
ATOM 655 C C . GLY A 1 86 ? -1.334 -10.150 -7.614 1.00 66.06 86 GLY A C 1
ATOM 656 O O . GLY A 1 86 ? -0.226 -10.133 -8.135 1.00 66.06 86 GLY A O 1
ATOM 657 N N . ALA A 1 87 ? -2.417 -10.617 -8.246 1.00 69.44 87 ALA A N 1
ATOM 658 C CA . ALA A 1 87 ? -2.375 -11.112 -9.621 1.00 69.44 87 ALA A CA 1
ATOM 659 C C . ALA A 1 87 ? -1.996 -10.005 -10.620 1.00 69.44 87 ALA A C 1
ATOM 661 O O . ALA A 1 87 ? -1.101 -10.196 -11.441 1.00 69.44 87 ALA A O 1
ATOM 662 N N . ALA A 1 88 ? -2.616 -8.825 -10.518 1.00 65.75 88 ALA A N 1
ATOM 663 C CA . ALA A 1 88 ? -2.270 -7.685 -11.368 1.00 65.75 88 ALA A CA 1
ATOM 664 C C . ALA A 1 88 ? -0.811 -7.234 -11.170 1.00 65.75 88 ALA A C 1
ATOM 666 O O . ALA A 1 88 ? -0.116 -6.922 -12.133 1.00 65.75 88 ALA A O 1
ATOM 667 N N . PHE A 1 89 ? -0.312 -7.240 -9.936 1.00 65.31 89 PHE A N 1
ATOM 668 C CA . PHE A 1 89 ? 1.074 -6.923 -9.618 1.00 65.31 89 PHE A CA 1
ATOM 669 C C . PHE A 1 89 ? 2.034 -7.982 -10.171 1.00 65.31 89 PHE A C 1
ATOM 671 O O . PHE A 1 89 ? 3.023 -7.625 -10.804 1.00 65.31 89 PHE A O 1
ATOM 678 N N . PHE A 1 90 ? 1.713 -9.272 -10.025 1.00 65.69 90 PHE A N 1
ATOM 679 C CA . PHE A 1 90 ? 2.509 -10.372 -10.582 1.00 6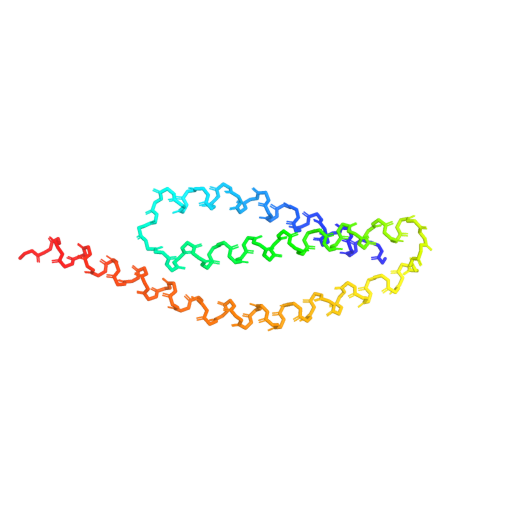5.69 90 PHE A CA 1
ATOM 680 C C . PHE A 1 90 ? 2.597 -10.325 -12.105 1.00 65.69 90 PHE A C 1
ATOM 682 O O . PHE A 1 90 ? 3.620 -10.705 -12.661 1.00 65.69 90 PHE A O 1
ATOM 689 N N . LEU A 1 91 ? 1.542 -9.859 -12.776 1.00 65.69 91 LEU A N 1
ATOM 690 C CA . LEU A 1 91 ? 1.530 -9.679 -14.226 1.00 65.69 91 LEU A CA 1
ATOM 691 C C . LEU A 1 91 ? 2.337 -8.452 -14.665 1.00 65.69 91 LEU A C 1
ATOM 693 O O . LEU A 1 91 ? 2.973 -8.488 -15.713 1.00 65.69 91 LEU A O 1
ATOM 697 N N . ASN A 1 92 ? 2.362 -7.387 -13.860 1.00 63.34 92 ASN A N 1
ATOM 698 C CA . ASN A 1 92 ? 3.126 -6.179 -14.173 1.00 63.34 92 ASN A CA 1
ATOM 699 C C . ASN A 1 92 ? 4.621 -6.282 -13.806 1.00 63.34 92 ASN A C 1
ATOM 701 O O . ASN A 1 92 ? 5.455 -5.659 -14.461 1.00 63.34 92 ASN A O 1
ATOM 705 N N . LEU A 1 93 ? 4.989 -7.087 -12.805 1.00 68.31 93 LEU A N 1
ATOM 706 C CA . LEU A 1 93 ? 6.377 -7.308 -12.382 1.00 68.31 93 LEU A CA 1
ATOM 707 C C . LEU A 1 93 ? 7.316 -7.767 -13.526 1.00 68.31 93 LEU A C 1
ATOM 709 O O . LEU A 1 93 ? 8.358 -7.135 -13.710 1.00 68.31 93 LEU A O 1
ATOM 713 N N . PRO A 1 94 ? 6.994 -8.800 -14.332 1.00 67.19 94 PRO A N 1
ATOM 714 C CA . PRO A 1 94 ? 7.846 -9.218 -15.443 1.00 67.19 94 PRO A CA 1
ATOM 715 C C . PRO A 1 94 ? 7.922 -8.161 -16.547 1.00 67.19 94 PRO A C 1
ATOM 717 O O . PRO A 1 94 ? 8.962 -8.042 -17.186 1.00 67.19 94 PRO A O 1
ATOM 720 N N . VAL A 1 95 ? 6.871 -7.356 -16.740 1.00 67.00 95 VAL A N 1
ATOM 721 C CA . VAL A 1 95 ? 6.881 -6.243 -17.702 1.00 67.00 95 VAL A CA 1
ATOM 722 C C . VAL A 1 95 ? 7.892 -5.182 -17.271 1.00 67.00 95 VAL A C 1
ATOM 724 O O . VAL A 1 95 ? 8.696 -4.747 -18.087 1.00 67.00 95 VAL A O 1
ATOM 727 N N . ILE A 1 96 ? 7.925 -4.829 -15.982 1.00 66.62 96 ILE A N 1
ATOM 728 C CA . ILE A 1 96 ? 8.919 -3.891 -15.437 1.00 66.62 96 ILE A CA 1
ATOM 729 C C . ILE A 1 96 ? 10.339 -4.458 -15.550 1.00 66.62 96 ILE A C 1
ATOM 731 O O . ILE A 1 96 ? 11.253 -3.735 -15.934 1.00 66.62 96 ILE A O 1
ATOM 735 N N . VAL A 1 97 ? 10.538 -5.739 -15.221 1.00 72.69 97 VAL A N 1
ATOM 736 C CA . VAL A 1 97 ? 11.857 -6.397 -15.292 1.00 72.69 97 VAL A CA 1
ATOM 737 C C . VAL A 1 97 ? 12.367 -6.481 -16.731 1.00 72.69 97 VAL A C 1
ATOM 739 O O . VAL A 1 97 ? 13.556 -6.296 -16.977 1.00 72.69 97 VAL A O 1
ATOM 742 N N . MET A 1 98 ? 11.482 -6.737 -17.693 1.00 71.44 98 MET A N 1
ATOM 743 C CA . MET A 1 98 ? 11.836 -6.719 -19.112 1.00 71.44 98 MET A CA 1
ATOM 744 C C . MET A 1 98 ? 12.167 -5.315 -19.603 1.00 71.44 98 MET A C 1
ATOM 746 O O . MET A 1 98 ? 13.144 -5.158 -20.328 1.00 71.44 98 MET A O 1
ATOM 750 N N . ASP A 1 99 ? 11.417 -4.298 -19.180 1.00 68.50 99 ASP A N 1
ATOM 751 C CA . ASP A 1 99 ? 11.683 -2.906 -19.551 1.00 68.50 99 ASP A CA 1
ATOM 752 C C . ASP A 1 99 ? 13.050 -2.439 -19.018 1.00 68.50 99 ASP A C 1
ATOM 754 O O . ASP A 1 99 ? 13.860 -1.885 -19.763 1.00 68.50 99 ASP A O 1
ATOM 758 N N . THR A 1 100 ? 13.376 -2.759 -17.760 1.00 66.81 100 THR A N 1
ATOM 759 C CA . THR A 1 100 ? 14.678 -2.414 -17.168 1.00 66.81 100 THR A CA 1
ATOM 760 C C . THR A 1 100 ? 15.833 -3.196 -17.784 1.00 66.81 100 THR A C 1
ATOM 762 O O . THR A 1 100 ? 16.880 -2.603 -18.048 1.00 66.81 100 THR A O 1
ATOM 765 N N . LEU A 1 101 ? 15.662 -4.492 -18.069 1.00 73.62 101 LEU A N 1
ATOM 766 C CA . LEU A 1 101 ? 16.675 -5.294 -18.764 1.00 73.62 101 LEU A CA 1
ATOM 767 C C . LEU A 1 101 ? 16.908 -4.805 -20.192 1.00 73.62 101 LEU A C 1
ATOM 769 O O . LEU A 1 101 ? 18.056 -4.736 -20.623 1.00 73.62 101 LEU A O 1
ATOM 773 N N . LEU A 1 102 ? 15.854 -4.419 -20.912 1.00 73.50 102 LEU A N 1
ATOM 774 C CA . LEU A 1 102 ? 15.970 -3.875 -22.262 1.00 73.50 102 LEU A CA 1
ATOM 775 C C . LEU A 1 102 ? 16.732 -2.543 -22.263 1.00 73.50 102 LEU A C 1
ATOM 777 O O . LEU A 1 102 ? 17.622 -2.349 -23.092 1.00 73.50 102 LEU A O 1
ATOM 781 N N . GLN A 1 103 ? 16.457 -1.661 -21.298 1.00 69.75 103 GLN A N 1
ATOM 782 C CA . GLN A 1 103 ? 17.225 -0.425 -21.126 1.00 69.75 103 GLN A CA 1
ATOM 783 C C . GLN A 1 103 ? 18.688 -0.690 -20.749 1.00 69.75 103 GLN A C 1
ATOM 785 O O . GLN A 1 103 ? 19.580 -0.012 -21.263 1.00 69.75 103 GLN A O 1
ATOM 790 N N . HIS A 1 104 ? 18.955 -1.680 -19.892 1.00 68.44 104 HIS A N 1
ATOM 791 C CA . HIS A 1 104 ? 20.321 -2.053 -19.517 1.00 68.44 104 HIS A CA 1
ATOM 792 C C . HIS A 1 104 ? 21.095 -2.619 -20.714 1.00 68.44 104 HIS A C 1
ATOM 794 O O . HIS A 1 104 ? 22.216 -2.195 -20.979 1.00 68.44 104 HIS A O 1
ATOM 800 N N . LEU A 1 105 ? 20.467 -3.497 -21.502 1.00 73.38 105 LEU A N 1
ATOM 801 C CA . LEU A 1 105 ? 21.052 -4.053 -22.723 1.00 73.38 105 LEU A CA 1
ATOM 802 C C . LEU A 1 105 ? 21.300 -2.978 -23.792 1.00 73.38 105 LEU A C 1
ATOM 804 O O . LEU A 1 105 ? 22.336 -3.013 -24.454 1.00 73.38 105 LEU A O 1
ATOM 808 N N . GLN A 1 106 ? 20.411 -1.988 -23.941 1.00 70.81 106 GLN A N 1
ATOM 809 C CA . GLN A 1 106 ? 20.659 -0.841 -24.826 1.00 70.81 106 GLN A CA 1
ATOM 810 C C . GLN A 1 106 ? 21.827 0.034 -24.351 1.00 70.81 106 GLN A C 1
ATOM 812 O O . GLN A 1 106 ? 22.573 0.548 -25.183 1.00 70.81 106 GLN A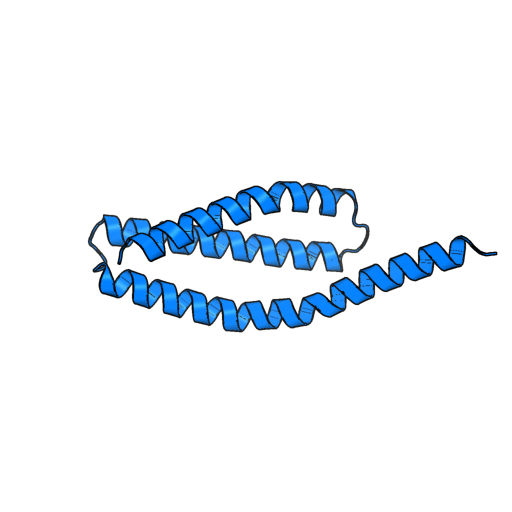 O 1
ATOM 817 N N . GLN A 1 107 ? 22.005 0.209 -23.039 1.00 64.88 107 GLN A N 1
ATOM 818 C CA . GLN A 1 107 ? 23.148 0.942 -22.484 1.00 64.88 107 GLN A CA 1
ATOM 819 C C . GLN A 1 107 ? 24.468 0.183 -22.677 1.00 64.88 107 GLN A C 1
ATOM 821 O O . GLN A 1 107 ? 25.477 0.798 -23.021 1.00 64.88 107 GLN A O 1
ATOM 826 N N . GLU A 1 108 ? 24.472 -1.140 -22.506 1.00 63.75 108 GLU A N 1
ATOM 827 C CA . GLU A 1 108 ? 25.667 -1.967 -22.715 1.00 63.75 108 GLU A CA 1
ATOM 828 C C . GLU A 1 108 ? 26.053 -2.070 -24.199 1.00 63.75 108 GLU A C 1
ATOM 830 O O . GLU A 1 108 ? 27.235 -1.979 -24.531 1.00 63.75 108 GLU A O 1
ATOM 835 N N . GLY A 1 109 ? 25.073 -2.152 -25.106 1.00 58.84 109 GLY A N 1
ATOM 836 C CA . GLY A 1 109 ? 25.307 -2.136 -26.554 1.00 58.84 109 GLY A CA 1
ATOM 837 C C . GLY A 1 109 ? 25.853 -0.805 -27.090 1.00 58.84 109 GLY A C 1
ATOM 838 O O . GLY A 1 109 ? 26.528 -0.794 -28.112 1.00 58.84 109 GLY A O 1
ATOM 839 N N . LEU A 1 110 ? 25.618 0.314 -26.395 1.00 55.47 110 LEU A N 1
ATOM 840 C CA . LEU A 1 110 ? 26.200 1.620 -26.738 1.00 55.47 110 LEU A CA 1
ATOM 841 C C . LEU A 1 110 ? 27.632 1.795 -26.188 1.00 55.47 110 LEU A C 1
ATOM 843 O O . LEU A 1 110 ? 28.356 2.690 -26.622 1.00 55.47 110 LEU A O 1
ATOM 847 N N . LYS A 1 111 ? 28.043 0.963 -25.220 1.00 51.56 111 LYS A N 1
ATOM 848 C CA . LYS A 1 111 ? 29.345 1.044 -24.538 1.00 51.56 111 LYS A CA 1
ATOM 849 C C . LYS A 1 111 ? 30.446 0.213 -25.214 1.00 51.56 111 LYS A C 1
ATOM 851 O O . LYS A 1 111 ? 31.618 0.490 -24.976 1.00 51.56 111 LYS A O 1
ATOM 856 N N . ASN A 1 112 ? 30.088 -0.748 -26.066 1.00 50.72 112 ASN A N 1
ATOM 857 C CA . ASN A 1 112 ? 31.021 -1.498 -26.915 1.00 50.72 112 ASN A CA 1
ATOM 858 C C . ASN A 1 112 ? 30.730 -1.215 -28.402 1.00 50.72 112 ASN A C 1
ATOM 860 O O . ASN A 1 112 ? 29.899 -1.916 -28.982 1.00 50.72 112 ASN A O 1
ATOM 864 N N . PRO A 1 113 ? 31.360 -0.192 -29.013 1.00 51.94 113 PRO A N 1
ATOM 865 C CA . PRO A 1 113 ? 31.455 -0.095 -30.469 1.00 51.94 113 PRO A CA 1
ATOM 866 C C . PRO A 1 113 ? 32.369 -1.177 -31.064 1.00 51.94 113 PRO A C 1
ATOM 868 O O . PRO A 1 113 ? 33.316 -1.615 -30.369 1.00 51.94 113 PRO A O 1
#

Organism: NCBI:txid88201

Sequence (113 aa):
MEIMLEGATVLSVCKLLCSLPFLRSVVLSCSSPVSFCCHCLLLFTDVVLTVFFCSLLILQHWQIVAPSTGDAIALRCLLFICHTYGAAFFLNLPVIVMDTLLQHLQQEGLKNP